Protein AF-A0A2H0W1I8-F1 (afdb_monomer_lite)

pLDDT: mean 77.47, std 11.65, range [38.38, 91.81]

Foldseek 3Di:
DVVVVVVVVVLVVLCVQLVVCVVVVPPVSNVSSCVPHPDDDPVLPVDDPLQNLVQKWKKKWFAFPVRDIDIGTDDPVLLVLQPDDPVVSVLLSVLVSVCVVPVPPPVSLVSPLCCCAVVVSVVVSGDPGDGTQKMKMWIAGNPPPDGDIDIHIHGNPDDPPD

Structure (mmCIF, N/CA/C/O backbone):
data_AF-A0A2H0W1I8-F1
#
_entry.id   AF-A0A2H0W1I8-F1
#
loop_
_atom_site.group_PDB
_atom_site.id
_atom_site.type_symbol
_atom_site.label_atom_id
_atom_site.label_alt_id
_atom_site.label_comp_id
_atom_site.label_asym_id
_atom_site.label_entity_id
_atom_site.label_seq_id
_atom_site.pdbx_PDB_ins_code
_atom_site.Cartn_x
_atom_site.Cartn_y
_atom_site.Cartn_z
_atom_site.occupancy
_atom_site.B_iso_or_equiv
_atom_site.auth_seq_id
_atom_site.auth_comp_id
_atom_site.auth_asym_id
_atom_site.auth_atom_id
_atom_site.pdbx_PDB_model_num
ATOM 1 N N . MET A 1 1 ? 7.894 -17.855 -46.352 1.00 59.09 1 MET A N 1
ATOM 2 C CA . MET A 1 1 ? 9.118 -17.682 -45.533 1.00 59.09 1 MET A CA 1
ATOM 3 C C . MET A 1 1 ? 9.355 -16.213 -45.170 1.00 59.09 1 MET A C 1
ATOM 5 O O . MET A 1 1 ? 9.393 -15.903 -43.991 1.00 59.09 1 MET A O 1
ATOM 9 N N . ILE A 1 2 ? 9.361 -15.303 -46.152 1.00 63.09 2 ILE A N 1
ATOM 10 C CA . ILE A 1 2 ? 9.550 -13.842 -45.999 1.00 63.09 2 ILE A CA 1
ATOM 11 C C . ILE A 1 2 ? 8.639 -13.180 -44.940 1.00 63.09 2 ILE A C 1
ATOM 13 O O . ILE A 1 2 ? 9.116 -12.445 -44.080 1.00 63.09 2 ILE A O 1
ATOM 17 N N . ARG A 1 3 ? 7.341 -13.513 -44.908 1.00 66.19 3 ARG A N 1
ATOM 18 C CA . ARG A 1 3 ? 6.374 -12.941 -43.946 1.00 66.19 3 ARG A CA 1
ATOM 19 C C . ARG A 1 3 ? 6.687 -13.258 -42.471 1.00 66.19 3 ARG A C 1
ATOM 21 O O . ARG A 1 3 ? 6.304 -12.489 -41.599 1.00 66.19 3 ARG A O 1
ATOM 28 N N . LYS A 1 4 ? 7.407 -14.354 -42.194 1.00 72.44 4 LYS A N 1
ATOM 29 C CA . LYS A 1 4 ? 7.810 -14.746 -40.829 1.00 72.44 4 LYS A CA 1
ATOM 30 C C . LYS A 1 4 ? 9.026 -13.964 -40.315 1.00 72.44 4 LYS A C 1
ATOM 32 O O . LYS A 1 4 ? 9.241 -13.951 -39.114 1.00 72.44 4 LYS A O 1
ATOM 37 N N . ILE A 1 5 ? 9.791 -13.323 -41.203 1.00 82.69 5 ILE A N 1
ATOM 38 C CA . ILE A 1 5 ? 11.002 -12.551 -40.867 1.00 82.69 5 ILE A CA 1
ATOM 39 C C . ILE A 1 5 ? 10.692 -11.051 -40.794 1.00 82.69 5 ILE A C 1
ATOM 41 O O . ILE A 1 5 ? 11.193 -10.357 -39.914 1.00 82.69 5 ILE A O 1
ATOM 45 N N . ILE A 1 6 ? 9.807 -10.561 -41.670 1.00 86.00 6 ILE A N 1
ATOM 46 C CA . ILE A 1 6 ? 9.416 -9.144 -41.709 1.00 86.00 6 ILE A CA 1
ATOM 47 C C . ILE A 1 6 ? 8.740 -8.709 -40.403 1.00 86.00 6 ILE A C 1
ATOM 49 O O . ILE A 1 6 ? 9.045 -7.646 -39.875 1.00 86.00 6 ILE A O 1
ATOM 53 N N . PHE A 1 7 ? 7.837 -9.530 -39.864 1.00 81.75 7 PHE A N 1
ATOM 54 C CA . PHE A 1 7 ? 7.074 -9.162 -38.672 1.00 81.75 7 PHE A CA 1
ATOM 55 C C . PHE A 1 7 ? 7.954 -8.992 -37.412 1.00 81.75 7 PHE A C 1
ATOM 57 O O . PHE A 1 7 ? 7.857 -7.945 -36.774 1.00 81.75 7 PHE A O 1
ATOM 64 N N . PRO A 1 8 ? 8.881 -9.919 -37.085 1.00 83.38 8 PRO A N 1
ATOM 65 C CA . PRO A 1 8 ? 9.862 -9.702 -36.019 1.00 83.38 8 PRO A CA 1
ATOM 66 C C . PRO A 1 8 ? 10.754 -8.476 -36.236 1.00 83.38 8 PRO A C 1
ATOM 68 O O . PRO A 1 8 ? 11.009 -7.743 -35.288 1.00 83.38 8 PRO A O 1
ATOM 71 N N . LEU A 1 9 ? 11.200 -8.216 -37.471 1.00 84.75 9 LEU A N 1
ATOM 72 C CA . LEU A 1 9 ? 12.026 -7.044 -37.793 1.00 84.75 9 LEU A CA 1
ATOM 73 C C . LEU A 1 9 ? 11.300 -5.725 -37.512 1.00 84.75 9 LEU A C 1
ATOM 75 O O . LEU A 1 9 ? 11.894 -4.810 -36.947 1.00 84.75 9 LEU A O 1
ATOM 79 N N . ILE A 1 10 ? 10.014 -5.641 -37.860 1.00 84.44 10 ILE A N 1
ATOM 80 C CA . ILE A 1 10 ? 9.180 -4.471 -37.561 1.00 84.44 10 ILE A CA 1
ATOM 81 C C . ILE A 1 10 ? 9.038 -4.289 -36.045 1.00 84.44 10 ILE A C 1
ATOM 83 O O . ILE A 1 10 ? 9.202 -3.176 -35.554 1.00 84.44 10 ILE A O 1
ATOM 87 N N . LEU A 1 11 ? 8.800 -5.365 -35.289 1.00 80.19 11 LEU A N 1
ATOM 88 C CA . LEU A 1 11 ? 8.711 -5.293 -33.826 1.00 80.19 11 LEU A CA 1
ATOM 89 C C . LEU A 1 11 ? 10.028 -4.845 -33.177 1.00 80.19 11 LEU A C 1
ATOM 91 O O . LEU A 1 11 ? 10.006 -4.031 -32.256 1.00 80.19 11 LEU A O 1
ATOM 95 N N . ILE A 1 12 ? 11.168 -5.328 -33.679 1.00 82.19 12 ILE A N 1
ATOM 96 C CA . ILE A 1 12 ? 12.497 -4.906 -33.214 1.00 82.19 12 ILE A CA 1
ATOM 97 C C . ILE A 1 12 ? 12.713 -3.417 -33.504 1.00 82.19 12 ILE A C 1
ATOM 99 O O . ILE A 1 12 ? 13.137 -2.682 -32.616 1.00 82.19 12 ILE A O 1
ATOM 103 N N . LEU A 1 13 ? 12.378 -2.952 -34.712 1.00 83.06 13 LEU A N 1
ATOM 104 C CA . LEU A 1 13 ? 12.481 -1.536 -35.074 1.00 83.06 13 LEU A CA 1
ATOM 105 C C . LEU A 1 13 ? 11.601 -0.653 -34.181 1.00 83.06 13 LEU A C 1
ATOM 107 O O . LEU A 1 13 ? 12.073 0.378 -33.707 1.00 83.06 13 LEU A O 1
ATOM 111 N N . ILE A 1 14 ? 10.368 -1.075 -33.888 1.00 80.88 14 ILE A N 1
ATOM 112 C CA . ILE A 1 14 ? 9.472 -0.366 -32.963 1.00 80.88 14 ILE A CA 1
ATOM 113 C C . ILE A 1 14 ? 10.081 -0.324 -31.552 1.00 80.88 14 ILE A C 1
ATOM 115 O O . ILE A 1 14 ? 10.128 0.746 -30.950 1.00 80.88 14 ILE A O 1
ATOM 119 N N . GLY A 1 15 ? 10.630 -1.432 -31.045 1.00 72.62 15 GLY A N 1
ATOM 120 C CA . GLY A 1 15 ? 11.317 -1.457 -29.746 1.00 72.62 15 GLY A CA 1
ATOM 121 C C . GLY A 1 15 ? 12.551 -0.545 -29.684 1.00 72.62 15 GLY A C 1
ATOM 122 O O . GLY A 1 15 ? 12.774 0.141 -28.687 1.00 72.62 15 GLY A O 1
ATOM 123 N N . LEU A 1 16 ? 13.326 -0.458 -30.771 1.00 81.31 16 LEU A N 1
ATOM 124 C CA . LEU A 1 16 ? 14.503 0.415 -30.858 1.00 81.31 16 LEU A CA 1
ATOM 125 C C . LEU A 1 16 ? 14.147 1.910 -30.816 1.00 81.31 16 LEU A C 1
ATOM 127 O O . LEU A 1 16 ? 14.946 2.700 -30.308 1.00 81.31 16 LEU A O 1
ATOM 131 N N . THR A 1 17 ? 12.950 2.313 -31.269 1.00 79.94 17 THR A N 1
ATOM 132 C CA . THR A 1 17 ? 12.504 3.718 -31.152 1.00 79.94 17 THR A CA 1
ATOM 133 C C . THR A 1 17 ? 12.409 4.186 -29.700 1.00 79.94 17 THR A C 1
ATOM 135 O O . THR A 1 17 ? 12.687 5.350 -29.416 1.00 79.94 17 THR A O 1
ATOM 138 N N . GLN A 1 18 ? 12.105 3.280 -28.763 1.00 73.50 18 GLN A N 1
ATOM 139 C CA . GLN A 1 18 ? 12.064 3.592 -27.334 1.00 73.50 18 GLN A CA 1
ATOM 140 C C . GLN A 1 18 ? 13.460 3.928 -26.792 1.00 73.50 18 GLN A C 1
ATOM 142 O O . GLN A 1 18 ? 13.618 4.920 -26.080 1.00 73.50 18 GLN A O 1
ATOM 147 N N . ILE A 1 19 ? 14.479 3.143 -27.165 1.00 76.25 19 ILE A N 1
ATOM 148 C CA . ILE A 1 19 ? 15.878 3.384 -26.773 1.00 76.25 19 ILE A CA 1
ATOM 149 C C . ILE A 1 19 ? 16.380 4.688 -27.400 1.00 76.25 19 ILE A C 1
ATOM 151 O O . ILE A 1 19 ? 17.000 5.507 -26.724 1.00 76.25 19 ILE A O 1
ATOM 155 N N . PHE A 1 20 ? 16.064 4.918 -28.675 1.00 81.56 20 PHE A N 1
ATOM 156 C CA . PHE A 1 20 ? 16.460 6.133 -29.384 1.00 81.56 20 PHE A CA 1
ATOM 157 C C . PHE A 1 20 ? 15.828 7.397 -28.775 1.00 81.56 20 PHE A C 1
ATOM 159 O O . PHE A 1 20 ? 16.531 8.373 -28.510 1.00 81.56 20 PHE A O 1
ATOM 166 N N . GLY A 1 21 ? 14.527 7.360 -28.462 1.00 77.12 21 GLY A N 1
ATOM 167 C CA . GLY A 1 21 ? 13.832 8.447 -27.767 1.00 77.12 21 GLY A CA 1
ATOM 168 C C . GLY A 1 21 ? 14.390 8.713 -26.365 1.00 77.12 21 GLY A C 1
ATOM 169 O O . GLY A 1 21 ? 14.523 9.870 -25.969 1.00 77.12 21 GLY A O 1
ATOM 170 N N . PHE A 1 22 ? 14.792 7.660 -25.642 1.00 76.88 22 PHE A N 1
ATOM 171 C CA . PHE A 1 22 ? 15.448 7.785 -24.338 1.00 76.88 22 PHE A CA 1
ATOM 172 C C . PHE A 1 22 ? 16.811 8.490 -24.432 1.00 76.88 22 PHE A C 1
ATOM 174 O O . PHE A 1 22 ? 17.078 9.404 -23.653 1.00 76.88 22 PHE A O 1
ATOM 181 N N . VAL A 1 23 ? 17.652 8.124 -25.408 1.00 85.50 23 VAL A N 1
ATOM 182 C CA . VAL A 1 23 ? 18.982 8.736 -25.608 1.00 85.50 23 VAL A CA 1
ATOM 183 C C . VAL A 1 23 ? 18.875 10.222 -25.966 1.00 85.50 23 VAL A C 1
ATOM 185 O O . VAL A 1 23 ? 19.639 11.036 -25.450 1.00 85.50 23 VAL A O 1
ATOM 188 N N . ILE A 1 24 ? 17.906 10.590 -26.807 1.00 87.19 24 ILE A N 1
ATOM 189 C CA . ILE A 1 24 ? 17.712 11.975 -27.277 1.00 87.19 24 ILE A CA 1
ATOM 190 C C . ILE A 1 24 ? 16.894 12.813 -26.278 1.00 87.19 24 ILE A C 1
ATOM 192 O O . ILE A 1 24 ? 16.802 14.031 -26.412 1.00 87.19 24 ILE A O 1
ATOM 196 N N . LYS A 1 25 ? 16.346 12.181 -25.229 1.00 78.56 25 LYS A N 1
ATOM 197 C CA . LYS A 1 25 ? 15.436 12.797 -24.248 1.00 78.56 25 LYS A CA 1
ATOM 198 C C . LYS A 1 25 ? 14.182 13.410 -24.894 1.00 78.56 25 LYS A C 1
ATOM 200 O O . LYS A 1 25 ? 13.630 14.383 -24.380 1.00 78.56 25 LYS A O 1
ATOM 205 N N . ASP A 1 26 ? 13.709 12.828 -25.996 1.00 80.62 26 ASP A N 1
ATOM 206 C CA . ASP A 1 26 ? 12.479 13.245 -26.676 1.00 80.62 26 ASP A CA 1
ATOM 207 C C . ASP A 1 26 ? 11.290 12.391 -26.209 1.00 80.62 26 ASP A C 1
ATOM 209 O O . ASP A 1 26 ? 11.153 11.206 -26.538 1.00 80.62 26 ASP A O 1
ATOM 213 N N . ASN A 1 27 ? 10.398 13.021 -25.441 1.00 76.50 27 ASN A N 1
ATOM 214 C CA . ASN A 1 27 ? 9.212 12.377 -24.878 1.00 76.50 27 ASN A CA 1
ATOM 215 C C . ASN A 1 27 ? 8.214 11.892 -25.938 1.00 76.50 27 ASN A C 1
ATOM 217 O O . ASN A 1 27 ? 7.448 10.967 -25.667 1.00 76.50 27 ASN A O 1
ATOM 221 N N . THR A 1 28 ? 8.192 12.495 -27.125 1.00 80.50 28 THR A N 1
ATOM 222 C CA . THR A 1 28 ? 7.253 12.143 -28.196 1.00 80.50 28 THR A CA 1
ATOM 223 C C . THR A 1 28 ? 7.656 10.816 -28.821 1.00 80.50 28 THR A C 1
ATOM 225 O O . THR A 1 28 ? 6.848 9.889 -28.880 1.00 80.50 28 THR A O 1
ATOM 228 N N . ILE A 1 29 ? 8.931 10.687 -29.197 1.00 75.38 29 ILE A N 1
ATOM 229 C CA . ILE A 1 29 ? 9.489 9.459 -29.783 1.00 75.38 29 ILE A CA 1
ATOM 230 C C . ILE A 1 29 ? 9.428 8.313 -28.767 1.00 75.38 29 ILE A C 1
ATOM 232 O O . ILE A 1 29 ? 9.016 7.199 -29.098 1.00 75.38 29 ILE A O 1
ATOM 236 N N . MET A 1 30 ? 9.736 8.605 -27.499 1.00 69.75 30 MET A N 1
ATOM 237 C CA . MET A 1 30 ? 9.628 7.631 -26.415 1.00 69.75 30 MET A CA 1
ATOM 238 C C . MET A 1 30 ? 8.183 7.122 -26.243 1.00 69.75 30 MET A C 1
ATOM 240 O O . MET A 1 30 ? 7.972 5.919 -26.088 1.00 69.75 30 MET A O 1
ATOM 244 N N . ARG A 1 31 ? 7.172 8.002 -26.324 1.00 72.50 31 ARG A N 1
ATOM 245 C CA . ARG A 1 31 ? 5.745 7.631 -26.227 1.00 72.50 31 ARG A CA 1
ATOM 246 C C . ARG A 1 31 ? 5.260 6.771 -27.395 1.00 72.50 31 ARG A C 1
ATOM 248 O O . ARG A 1 31 ? 4.449 5.870 -27.168 1.00 72.50 31 ARG A O 1
ATOM 255 N N . PHE A 1 32 ? 5.762 7.006 -28.609 1.00 74.88 32 PHE A N 1
ATOM 256 C CA . PHE A 1 32 ? 5.492 6.130 -29.754 1.00 74.88 32 PHE A CA 1
ATOM 257 C C . PHE A 1 32 ? 6.021 4.716 -29.488 1.00 74.88 32 PHE A C 1
ATOM 259 O O . PHE A 1 32 ? 5.266 3.753 -29.602 1.00 74.88 32 PHE A O 1
ATOM 266 N N . GLY A 1 33 ? 7.263 4.591 -29.015 1.00 67.88 33 GLY A N 1
ATOM 267 C CA . GLY A 1 33 ? 7.820 3.302 -28.597 1.00 67.88 33 GLY A CA 1
ATOM 268 C C . GLY A 1 33 ? 6.966 2.609 -27.528 1.00 67.88 33 GLY A C 1
ATOM 269 O O . GLY A 1 33 ? 6.589 1.457 -27.699 1.00 67.88 33 GLY A O 1
ATOM 270 N N . TYR A 1 34 ? 6.560 3.331 -26.478 1.00 68.00 34 TYR A N 1
ATOM 271 C CA . TYR A 1 34 ? 5.728 2.788 -25.390 1.00 68.00 34 TYR A CA 1
ATOM 272 C C . TYR A 1 34 ? 4.335 2.310 -25.818 1.00 68.00 34 TYR A C 1
ATOM 274 O O . TYR A 1 34 ? 3.795 1.392 -25.208 1.00 68.00 34 TYR A O 1
ATOM 282 N N . THR A 1 35 ? 3.728 2.957 -26.813 1.00 70.81 35 THR A N 1
ATOM 283 C CA . THR A 1 35 ? 2.351 2.646 -27.235 1.00 70.81 35 THR A CA 1
ATOM 284 C C . THR A 1 35 ? 2.307 1.446 -28.180 1.00 70.81 35 THR A C 1
ATOM 286 O O . THR A 1 35 ? 1.340 0.689 -28.167 1.00 70.81 35 THR A O 1
ATOM 289 N N . TYR A 1 36 ? 3.350 1.273 -28.998 1.00 69.75 36 TYR A N 1
ATOM 290 C CA . TYR A 1 36 ? 3.373 0.282 -30.074 1.00 69.75 36 TYR A CA 1
ATOM 291 C C . TYR A 1 36 ? 4.301 -0.915 -29.807 1.00 69.75 36 TYR A C 1
ATOM 293 O O . TYR A 1 36 ? 4.096 -1.972 -30.407 1.00 69.75 36 TYR A O 1
ATOM 301 N N . ALA A 1 37 ? 5.307 -0.793 -28.932 1.00 64.25 37 ALA A N 1
ATOM 302 C CA . ALA A 1 37 ? 6.150 -1.921 -28.539 1.00 64.25 37 ALA A CA 1
ATOM 303 C C . ALA A 1 37 ? 5.419 -2.811 -27.521 1.00 64.25 37 ALA A C 1
ATOM 305 O O . ALA A 1 37 ? 4.716 -2.331 -26.633 1.00 64.25 37 ALA A O 1
ATOM 306 N N . ALA A 1 38 ? 5.573 -4.127 -27.673 1.00 57.00 38 ALA A N 1
ATOM 307 C CA . ALA A 1 38 ? 4.873 -5.129 -26.881 1.00 57.00 38 ALA A CA 1
ATOM 308 C C . ALA A 1 38 ? 5.095 -4.931 -25.372 1.00 57.00 38 ALA A C 1
ATOM 310 O O . ALA A 1 38 ? 6.223 -5.016 -24.902 1.00 57.00 38 ALA A O 1
ATOM 311 N N . SER A 1 39 ? 3.980 -4.723 -24.660 1.00 51.38 39 SER A N 1
ATOM 312 C CA . SER A 1 39 ? 3.822 -4.555 -23.212 1.00 51.38 39 SER A CA 1
ATOM 313 C C . SER A 1 39 ? 4.790 -3.549 -22.573 1.00 51.38 39 SER A C 1
ATOM 315 O O . SER A 1 39 ? 5.958 -3.887 -22.377 1.00 51.38 39 SER A O 1
ATOM 317 N N . PRO A 1 40 ? 4.325 -2.364 -22.121 1.00 55.22 40 PRO A N 1
ATOM 318 C CA . PRO A 1 40 ? 5.147 -1.536 -21.249 1.00 55.22 40 PRO A CA 1
ATOM 319 C C . PRO A 1 40 ? 5.631 -2.409 -20.090 1.00 55.22 40 PRO A C 1
ATOM 321 O O . PRO A 1 40 ? 4.827 -3.080 -19.434 1.00 55.22 40 PRO A O 1
ATOM 324 N N . LEU A 1 41 ? 6.950 -2.461 -19.888 1.00 53.72 41 LEU A N 1
ATOM 325 C CA . LEU A 1 41 ? 7.516 -3.130 -18.727 1.00 53.72 41 LEU A CA 1
ATOM 326 C C . LEU A 1 41 ? 6.779 -2.569 -17.496 1.00 53.72 41 LEU A C 1
ATOM 328 O O . LEU A 1 41 ? 6.602 -1.342 -17.432 1.00 53.72 41 LEU A O 1
ATOM 332 N N . PRO A 1 42 ? 6.315 -3.409 -16.553 1.00 54.19 42 PRO A N 1
ATOM 333 C CA . PRO A 1 42 ? 5.544 -2.921 -15.421 1.00 54.19 42 PRO A CA 1
ATOM 334 C C . PRO A 1 42 ? 6.290 -1.762 -14.760 1.00 54.19 42 PRO A C 1
ATOM 336 O O . PRO A 1 42 ? 7.480 -1.880 -14.478 1.00 54.19 42 PRO A O 1
ATOM 339 N N . VAL A 1 43 ? 5.612 -0.629 -14.553 1.00 55.50 43 VAL A N 1
ATOM 340 C CA . VAL A 1 43 ? 6.242 0.627 -14.091 1.00 55.50 43 VAL A CA 1
ATOM 341 C C . VAL A 1 43 ? 7.024 0.435 -12.785 1.00 55.5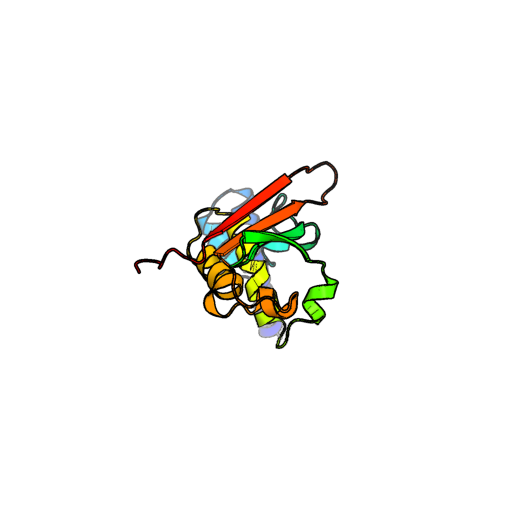0 43 VAL A C 1
ATOM 343 O O . VAL A 1 43 ? 8.025 1.107 -12.545 1.00 55.50 43 VAL A O 1
ATOM 346 N N . VAL A 1 44 ? 6.604 -0.548 -11.986 1.00 49.28 44 VAL A N 1
ATOM 347 C CA . VAL A 1 44 ? 7.274 -1.012 -10.765 1.00 49.28 44 VAL A CA 1
ATOM 348 C C . VAL A 1 44 ? 8.718 -1.490 -10.981 1.00 49.28 44 VAL A C 1
ATOM 350 O O . VAL A 1 44 ? 9.495 -1.452 -10.039 1.00 49.28 44 VAL A O 1
ATOM 353 N N . PHE A 1 45 ? 9.097 -1.891 -12.198 1.00 50.88 45 PHE A N 1
ATOM 354 C CA . PHE A 1 45 ? 10.448 -2.344 -12.553 1.00 50.88 45 PHE A CA 1
ATOM 355 C C . PHE A 1 45 ? 11.244 -1.327 -13.388 1.00 50.88 45 PHE A C 1
ATOM 357 O O . PHE A 1 45 ? 12.409 -1.574 -13.685 1.00 50.88 45 PHE A O 1
ATOM 364 N N . THR A 1 46 ? 10.646 -0.203 -13.807 1.00 52.28 46 THR A N 1
ATOM 365 C CA . THR A 1 46 ? 11.303 0.757 -14.723 1.00 52.28 46 THR A CA 1
ATOM 366 C C . THR A 1 46 ? 11.694 2.080 -14.087 1.00 52.28 46 THR A C 1
ATOM 368 O O . THR A 1 46 ? 12.551 2.778 -14.629 1.00 52.28 46 THR A O 1
ATOM 371 N N . LYS A 1 47 ? 11.119 2.445 -12.938 1.00 54.88 47 LYS A N 1
ATOM 372 C CA . LYS A 1 47 ? 11.527 3.647 -12.203 1.00 54.88 47 LYS A CA 1
ATOM 373 C C . LYS A 1 47 ? 12.579 3.308 -11.145 1.00 54.88 47 LYS A C 1
ATOM 375 O O . LYS A 1 47 ? 12.244 2.846 -10.061 1.00 54.88 47 LYS A O 1
ATOM 380 N N . ILE A 1 48 ? 13.845 3.610 -11.439 1.00 42.69 48 ILE A N 1
ATOM 381 C CA . ILE A 1 48 ? 14.922 3.649 -10.437 1.00 42.69 48 ILE A CA 1
ATOM 382 C C . ILE A 1 48 ? 14.550 4.723 -9.399 1.00 42.69 48 ILE A C 1
ATOM 384 O O . ILE A 1 48 ? 14.388 5.889 -9.758 1.00 42.69 48 ILE A O 1
ATOM 388 N N . GLY A 1 49 ? 14.351 4.328 -8.138 1.00 51.66 49 GLY A N 1
ATOM 389 C CA . GLY A 1 49 ? 13.889 5.216 -7.061 1.00 51.66 49 GLY A CA 1
ATOM 390 C C . GLY A 1 49 ? 12.367 5.300 -6.886 1.00 51.66 49 GLY A C 1
ATOM 391 O O . GLY A 1 49 ? 11.901 6.029 -6.010 1.00 51.66 49 GLY A O 1
ATOM 392 N N . ALA A 1 50 ? 11.574 4.551 -7.664 1.00 53.25 50 ALA A N 1
ATOM 393 C CA . ALA A 1 50 ? 10.227 4.226 -7.207 1.00 53.25 50 ALA A CA 1
ATOM 394 C C . ALA A 1 50 ? 10.372 3.323 -5.985 1.00 53.25 50 ALA A C 1
ATOM 396 O O . ALA A 1 50 ? 11.079 2.320 -6.038 1.00 53.25 50 ALA A O 1
ATOM 397 N N . ILE A 1 51 ? 9.742 3.715 -4.882 1.00 56.66 51 ILE A N 1
ATOM 398 C CA . ILE A 1 51 ? 9.729 2.920 -3.660 1.00 56.66 51 ILE A CA 1
ATOM 399 C C . ILE A 1 51 ? 9.204 1.545 -4.034 1.00 56.66 51 ILE A C 1
ATOM 401 O O . ILE A 1 51 ? 8.097 1.412 -4.560 1.00 56.66 51 ILE A O 1
ATOM 405 N N . GLU A 1 52 ? 10.059 0.555 -3.832 1.00 64.75 52 GLU A N 1
ATOM 406 C CA . GLU A 1 52 ? 9.802 -0.818 -4.198 1.00 64.75 52 GLU A CA 1
ATOM 407 C C . GLU A 1 52 ? 8.577 -1.289 -3.417 1.00 64.75 52 GLU A C 1
ATOM 409 O O . GLU A 1 52 ? 8.620 -1.346 -2.189 1.00 64.75 52 GLU A O 1
ATOM 414 N N . PRO A 1 53 ? 7.459 -1.626 -4.085 1.00 64.50 53 PRO A N 1
ATOM 415 C CA . PRO A 1 53 ? 6.241 -2.007 -3.381 1.00 64.50 53 PRO A CA 1
ATOM 416 C C . PRO A 1 53 ? 6.431 -3.177 -2.415 1.00 64.50 53 PRO A C 1
ATOM 418 O O . PRO A 1 53 ? 5.689 -3.318 -1.450 1.00 64.50 53 PRO A O 1
ATOM 421 N N . PHE A 1 54 ? 7.451 -3.994 -2.674 1.00 68.62 54 PHE A N 1
ATOM 422 C CA . PHE A 1 54 ? 7.845 -5.137 -1.866 1.00 68.62 54 PHE A CA 1
ATOM 423 C C . PHE A 1 54 ? 8.655 -4.782 -0.613 1.00 68.62 54 PHE A C 1
ATOM 425 O O . PHE A 1 54 ? 8.757 -5.617 0.281 1.00 68.62 54 PHE A O 1
ATOM 432 N N . SER A 1 55 ? 9.242 -3.584 -0.532 1.00 76.19 55 SER A N 1
ATOM 433 C CA . SER A 1 55 ? 10.001 -3.139 0.640 1.00 76.19 55 SER A CA 1
ATOM 434 C C . SER A 1 55 ? 9.168 -2.278 1.588 1.00 76.19 55 SER A C 1
ATOM 436 O O . SER A 1 55 ? 9.697 -1.800 2.588 1.00 76.19 55 SER A O 1
ATOM 438 N N . ILE A 1 56 ? 7.873 -2.076 1.319 1.00 80.56 56 ILE A N 1
ATOM 439 C CA . ILE A 1 56 ? 6.989 -1.319 2.206 1.00 80.56 56 ILE A CA 1
ATOM 440 C C . ILE A 1 56 ? 6.313 -2.249 3.211 1.00 80.56 56 ILE A C 1
ATOM 442 O O . ILE A 1 56 ? 5.637 -3.203 2.832 1.00 80.56 56 ILE A O 1
ATOM 446 N N . VAL A 1 57 ? 6.424 -1.904 4.493 1.00 85.56 57 VAL A N 1
ATOM 447 C CA . VAL A 1 57 ? 5.570 -2.450 5.555 1.00 85.56 57 VAL A CA 1
ATOM 448 C C . VAL A 1 57 ? 4.445 -1.470 5.827 1.00 85.56 57 VAL A C 1
ATOM 450 O O . VAL A 1 57 ? 4.673 -0.259 5.919 1.00 85.56 57 VAL A O 1
ATOM 453 N N . LEU A 1 58 ? 3.236 -2.004 5.948 1.00 87.06 58 LEU A N 1
ATOM 454 C CA . LEU A 1 58 ? 2.041 -1.237 6.246 1.00 87.06 58 LEU A CA 1
ATOM 455 C C . LEU A 1 58 ? 1.613 -1.499 7.687 1.00 87.06 58 LEU A C 1
ATOM 457 O O . LEU A 1 58 ? 1.663 -2.626 8.169 1.00 87.06 58 LEU A O 1
ATOM 461 N N . SER A 1 59 ? 1.155 -0.459 8.361 1.00 89.38 59 SER A N 1
ATOM 462 C CA . SER A 1 59 ? 0.411 -0.579 9.607 1.00 89.38 59 SER A CA 1
ATOM 463 C C . SER A 1 59 ? -0.704 0.455 9.645 1.00 89.38 59 SER A C 1
ATOM 465 O O . SER A 1 59 ? -0.724 1.400 8.853 1.00 89.38 59 SER A O 1
ATOM 467 N N . ALA A 1 60 ? -1.680 0.250 10.519 1.00 89.31 60 ALA A N 1
ATOM 468 C CA . ALA A 1 60 ? -2.820 1.133 10.669 1.00 89.31 60 ALA A CA 1
ATOM 469 C C . ALA A 1 60 ? -3.070 1.431 12.146 1.00 89.31 60 ALA A C 1
ATOM 471 O O . ALA A 1 60 ? -3.188 0.519 12.965 1.00 89.31 60 ALA A O 1
ATOM 472 N N . ASN A 1 61 ? -3.200 2.714 12.472 1.00 91.56 61 ASN A N 1
ATOM 473 C CA . ASN A 1 61 ? -3.811 3.159 13.718 1.00 91.56 61 ASN A CA 1
ATOM 474 C C . ASN A 1 61 ? -5.268 3.501 13.434 1.00 91.56 61 ASN A C 1
ATOM 476 O O . ASN A 1 61 ? -5.549 4.161 12.441 1.00 91.56 61 ASN A O 1
ATOM 480 N N . TYR A 1 62 ? -6.199 3.104 14.289 1.00 90.62 62 TYR A N 1
ATOM 481 C CA . TYR A 1 62 ? -7.594 3.514 14.142 1.00 90.62 62 TYR A CA 1
ATOM 482 C C . TYR A 1 62 ? -8.233 3.796 15.489 1.00 90.62 62 TYR A C 1
ATOM 484 O O . TYR A 1 62 ? -7.858 3.222 16.514 1.00 90.62 62 TYR A O 1
ATOM 492 N N . ILE A 1 63 ? -9.203 4.702 15.468 1.00 90.06 63 ILE A N 1
ATOM 493 C CA . ILE A 1 63 ? -9.963 5.115 16.641 1.00 90.06 63 ILE A CA 1
ATOM 494 C C . ILE A 1 63 ? -11.362 4.528 16.516 1.00 90.06 63 ILE A C 1
ATOM 496 O O . ILE A 1 63 ? -12.108 4.825 15.582 1.00 90.06 63 ILE A O 1
ATOM 500 N N . THR A 1 64 ? -11.715 3.664 17.461 1.00 87.00 64 THR A N 1
ATOM 501 C CA . THR A 1 64 ? -13.065 3.092 17.559 1.00 87.00 64 THR A CA 1
ATOM 502 C C . THR A 1 64 ? -14.077 4.141 18.022 1.00 87.00 64 THR A C 1
ATOM 504 O O . THR A 1 64 ? -13.712 5.163 18.603 1.00 87.00 64 THR A O 1
ATOM 507 N N . SER A 1 65 ? -15.373 3.873 17.852 1.00 82.50 65 SER A N 1
ATOM 508 C CA . SER A 1 65 ? -16.452 4.740 18.362 1.00 82.50 65 SER A CA 1
ATOM 509 C C . SER A 1 65 ? -16.364 5.044 19.862 1.00 82.50 65 SER A C 1
ATOM 511 O O . SER A 1 65 ? -16.875 6.065 20.310 1.00 82.50 65 SER A O 1
ATOM 513 N N . ASN A 1 66 ? -15.704 4.175 20.630 1.00 84.06 66 ASN A N 1
ATOM 514 C CA . ASN A 1 66 ? -15.533 4.314 22.075 1.00 84.06 66 ASN A CA 1
ATOM 515 C C . ASN A 1 66 ? -14.290 5.144 22.447 1.00 84.06 66 ASN A C 1
ATOM 517 O O . ASN A 1 66 ? -13.899 5.171 23.611 1.00 84.06 66 ASN A O 1
ATOM 521 N N . GLY A 1 67 ? -13.629 5.764 21.464 1.00 84.44 67 GLY A N 1
ATOM 522 C CA . GLY A 1 67 ? -12.417 6.558 21.658 1.00 84.44 67 GLY A CA 1
ATOM 523 C C . GLY A 1 67 ? -11.158 5.729 21.922 1.00 84.44 67 GLY A C 1
ATOM 524 O O . GLY A 1 67 ? -10.115 6.296 22.235 1.00 84.44 67 GLY A O 1
ATOM 525 N N . GLN A 1 68 ? -11.222 4.396 21.807 1.00 87.69 68 GLN A N 1
ATOM 526 C CA . GLN A 1 68 ? -10.034 3.556 21.956 1.00 87.69 68 GLN A CA 1
ATOM 527 C C . GLN A 1 68 ? -9.213 3.578 20.672 1.00 87.69 68 GLN A C 1
ATOM 529 O O . GLN A 1 68 ? -9.731 3.223 19.607 1.00 87.69 68 GLN A O 1
ATOM 534 N N . THR A 1 69 ? -7.937 3.933 20.803 1.00 90.00 69 THR A N 1
ATOM 535 C CA . THR A 1 69 ? -6.937 3.809 19.743 1.00 90.00 69 THR A CA 1
ATOM 536 C C . THR A 1 69 ? -6.407 2.385 19.702 1.00 90.00 69 THR A C 1
ATOM 538 O O . THR A 1 69 ? -5.950 1.852 20.715 1.00 90.00 69 THR A O 1
ATOM 541 N N . LYS A 1 70 ? -6.443 1.777 18.522 1.00 90.38 70 LYS A N 1
ATOM 542 C CA . LYS A 1 70 ? -5.914 0.441 18.260 1.00 90.38 70 LYS A CA 1
ATOM 543 C C . LYS A 1 70 ? -4.882 0.497 17.140 1.00 90.38 70 LYS A C 1
ATOM 545 O O . LYS A 1 70 ? -4.926 1.386 16.291 1.00 90.38 70 LYS A O 1
ATOM 550 N N . HIS A 1 71 ? -3.965 -0.462 17.163 1.00 90.12 71 HIS A N 1
ATOM 551 C CA . HIS A 1 71 ? -2.898 -0.615 16.184 1.00 90.12 71 HIS A CA 1
ATOM 552 C C . HIS A 1 71 ? -2.987 -1.992 15.532 1.00 90.12 71 HIS A C 1
ATOM 554 O O . HIS A 1 71 ? -3.211 -2.983 16.230 1.00 90.12 71 HIS A O 1
ATOM 560 N N . ILE A 1 72 ? -2.815 -2.047 14.214 1.00 87.81 72 ILE A N 1
ATOM 561 C CA . ILE A 1 72 ? -2.710 -3.286 13.443 1.00 87.81 72 ILE A CA 1
ATOM 562 C C . ILE A 1 72 ? -1.484 -3.181 12.544 1.00 87.81 72 ILE A C 1
ATOM 564 O O . ILE A 1 72 ? -1.372 -2.246 11.750 1.00 87.81 72 ILE A O 1
ATOM 568 N N . ASP A 1 73 ? -0.602 -4.169 12.633 1.00 85.50 73 ASP A N 1
ATOM 569 C CA . ASP A 1 73 ? 0.437 -4.393 11.637 1.00 85.50 73 ASP A CA 1
ATOM 570 C C . ASP A 1 73 ? -0.145 -5.199 10.473 1.00 85.50 73 ASP A C 1
ATOM 572 O O . ASP A 1 73 ? -0.846 -6.187 10.684 1.00 85.50 73 ASP A O 1
ATOM 576 N N . ILE A 1 74 ? 0.126 -4.763 9.243 1.00 81.19 74 ILE A N 1
ATOM 577 C CA . ILE A 1 74 ? -0.324 -5.431 8.021 1.00 81.19 74 ILE A CA 1
ATOM 578 C C . ILE A 1 74 ? 0.902 -6.075 7.377 1.00 81.19 74 ILE A C 1
ATOM 580 O O . ILE A 1 74 ? 1.712 -5.417 6.713 1.00 81.19 74 ILE A O 1
ATOM 584 N N . SER A 1 75 ? 1.043 -7.379 7.582 1.00 74.44 75 SER A N 1
ATOM 585 C CA . SER A 1 75 ? 2.096 -8.180 6.975 1.00 74.44 75 SER A CA 1
ATOM 586 C C . SER A 1 75 ? 1.665 -8.724 5.604 1.00 74.44 75 SER A C 1
ATOM 588 O O . SER A 1 75 ? 0.471 -8.857 5.323 1.00 74.44 75 SER A O 1
ATOM 590 N N . PRO A 1 76 ? 2.620 -9.103 4.733 1.00 68.25 76 PRO A N 1
ATOM 591 C CA . PRO A 1 76 ? 2.309 -9.776 3.474 1.00 68.25 76 PRO A CA 1
ATOM 592 C C . PRO A 1 76 ? 1.427 -11.027 3.637 1.00 68.25 76 PRO A C 1
ATOM 594 O O . PRO A 1 76 ? 0.580 -11.281 2.786 1.00 68.25 76 PRO A O 1
ATOM 597 N N . GLY A 1 77 ? 1.601 -11.783 4.730 1.00 69.25 77 GLY A N 1
ATOM 598 C CA . GLY A 1 77 ? 0.830 -13.001 5.007 1.00 69.25 77 GLY A CA 1
ATOM 599 C C . GLY A 1 77 ? -0.635 -12.731 5.350 1.00 69.25 77 GLY A C 1
ATOM 600 O O . GLY A 1 77 ? -1.497 -13.565 5.085 1.00 69.25 77 GLY A O 1
ATOM 601 N N . ASP A 1 78 ? -0.954 -11.538 5.847 1.00 74.44 78 ASP A N 1
ATOM 602 C CA . ASP A 1 78 ? -2.335 -11.206 6.193 1.00 74.44 78 ASP A CA 1
ATOM 603 C C . ASP A 1 78 ? -3.202 -10.940 4.953 1.00 74.44 78 ASP A C 1
ATOM 605 O O . ASP A 1 78 ? -4.431 -11.034 5.002 1.00 74.44 78 ASP A O 1
ATOM 609 N N . PHE A 1 79 ? -2.581 -10.684 3.795 1.00 69.50 79 PHE A N 1
ATOM 610 C CA . PHE A 1 79 ? -3.311 -10.575 2.531 1.00 69.50 79 PHE A CA 1
ATOM 611 C C . PHE A 1 79 ? -3.914 -11.903 2.072 1.00 69.50 79 PHE A C 1
ATOM 613 O O . PHE A 1 79 ? -4.854 -11.888 1.272 1.00 69.50 79 PHE A O 1
ATOM 620 N N . ASP A 1 80 ? -3.446 -13.042 2.586 1.00 73.00 80 ASP A N 1
ATOM 621 C CA . ASP A 1 80 ? -4.052 -14.338 2.279 1.00 73.00 80 ASP A CA 1
ATOM 622 C C . ASP A 1 80 ? -5.414 -14.527 2.946 1.00 73.00 80 ASP A C 1
ATOM 624 O O . ASP A 1 80 ? -6.273 -15.220 2.391 1.00 73.00 80 ASP A O 1
ATOM 628 N N . VAL A 1 81 ? -5.645 -13.830 4.061 1.00 77.25 81 VAL A N 1
ATOM 629 C CA . VAL A 1 81 ? -6.912 -13.837 4.803 1.00 77.25 81 VAL A CA 1
ATOM 630 C C . VAL A 1 81 ? -7.993 -13.029 4.072 1.00 77.25 81 VAL A C 1
ATOM 632 O O . VAL A 1 81 ? -9.184 -13.263 4.276 1.00 77.25 81 VAL A O 1
ATOM 635 N N . PHE A 1 82 ? -7.616 -12.125 3.155 1.00 73.00 82 PHE A N 1
ATOM 636 C CA . PHE A 1 82 ? -8.599 -11.337 2.411 1.00 73.00 82 PHE A CA 1
ATOM 637 C C . PHE A 1 82 ? -9.460 -12.207 1.487 1.00 73.00 82 PHE A C 1
ATOM 639 O O . PHE A 1 82 ? -8.937 -12.853 0.563 1.00 73.00 82 PHE A O 1
ATOM 646 N N . PRO A 1 83 ? -10.795 -12.156 1.646 1.00 71.44 83 PRO A N 1
ATOM 647 C CA . PRO A 1 83 ? -11.697 -12.934 0.819 1.00 71.44 83 PRO A CA 1
ATOM 648 C C . PRO A 1 83 ? -11.771 -12.368 -0.603 1.00 71.44 83 PRO A C 1
ATOM 650 O O . PRO A 1 83 ? -12.039 -11.181 -0.820 1.00 71.44 83 PRO A O 1
ATOM 653 N N . GLY A 1 84 ? -11.625 -13.246 -1.594 1.00 78.75 84 GLY A N 1
ATOM 654 C CA . GLY A 1 84 ? -11.818 -12.932 -3.009 1.00 78.75 84 GLY A CA 1
ATOM 655 C C . GLY A 1 84 ? -10.537 -12.970 -3.852 1.00 78.75 84 GLY A C 1
ATOM 656 O O . GLY A 1 84 ? -9.471 -13.344 -3.364 1.00 78.75 84 GLY A O 1
ATOM 657 N N . PRO A 1 85 ? -10.644 -12.617 -5.145 1.00 79.69 85 PRO A N 1
ATOM 658 C CA . PRO A 1 85 ? -9.546 -12.734 -6.098 1.00 79.69 85 PRO A CA 1
ATOM 659 C C . PRO A 1 85 ? -8.421 -11.733 -5.807 1.00 79.69 85 PRO A C 1
ATOM 661 O O . PRO A 1 85 ? -8.658 -10.658 -5.254 1.00 79.69 85 PRO A O 1
ATOM 664 N N . PHE A 1 86 ? -7.207 -12.049 -6.270 1.00 74.44 86 PHE A N 1
ATOM 665 C CA . PHE A 1 86 ? -6.004 -11.218 -6.109 1.00 74.44 86 PHE A CA 1
ATOM 666 C C . PHE A 1 86 ? -6.237 -9.735 -6.434 1.00 74.44 86 PHE A C 1
ATOM 668 O O . PHE A 1 86 ? -5.801 -8.862 -5.690 1.00 74.44 86 PHE A O 1
ATOM 675 N N . PHE A 1 87 ? -6.995 -9.444 -7.496 1.00 75.06 87 PHE A N 1
ATOM 676 C CA . PHE A 1 87 ? -7.297 -8.071 -7.900 1.00 75.06 87 PHE A CA 1
ATOM 677 C C . PHE A 1 87 ? -7.976 -7.268 -6.779 1.00 75.06 87 PHE A C 1
ATOM 679 O O . PHE A 1 87 ? -7.600 -6.125 -6.515 1.00 75.06 87 PHE A O 1
ATOM 686 N N . ARG A 1 88 ? -8.908 -7.891 -6.045 1.00 75.25 88 ARG A N 1
ATOM 687 C CA . ARG A 1 88 ? -9.571 -7.271 -4.892 1.00 75.25 88 ARG A CA 1
ATOM 688 C C . ARG A 1 88 ? -8.573 -6.974 -3.772 1.00 75.25 88 ARG A C 1
ATOM 690 O O . ARG A 1 88 ? -8.600 -5.880 -3.225 1.00 75.25 88 ARG A O 1
ATOM 697 N N . ARG A 1 89 ? -7.654 -7.902 -3.484 1.00 76.25 89 ARG A N 1
ATOM 698 C CA . ARG A 1 89 ? -6.594 -7.725 -2.470 1.00 76.25 89 ARG A CA 1
ATOM 699 C C . ARG A 1 89 ? -5.678 -6.553 -2.827 1.00 76.25 89 ARG A C 1
ATOM 701 O O . ARG A 1 89 ? -5.456 -5.660 -2.016 1.00 76.25 89 ARG A O 1
ATOM 708 N N . SER A 1 90 ? -5.234 -6.504 -4.083 1.00 76.88 90 SER A N 1
ATOM 709 C CA . SER A 1 90 ? -4.378 -5.426 -4.592 1.00 76.88 90 SER A CA 1
ATOM 710 C C . SER A 1 90 ? -5.076 -4.062 -4.659 1.00 76.88 90 SER A C 1
ATOM 712 O O . SER A 1 90 ? -4.414 -3.028 -4.615 1.00 76.88 90 SER A O 1
ATOM 714 N N . SER A 1 91 ? -6.412 -4.038 -4.717 1.00 79.62 91 SER A N 1
ATOM 715 C CA . SER A 1 91 ? -7.188 -2.795 -4.796 1.00 79.62 91 SER A CA 1
ATOM 716 C C . SER A 1 91 ? -7.105 -1.961 -3.521 1.00 79.62 91 SER A C 1
ATOM 718 O O . SER A 1 91 ? -7.331 -0.761 -3.588 1.00 79.62 91 SER A O 1
ATOM 720 N N . TYR A 1 92 ? -6.759 -2.559 -2.378 1.00 76.00 92 TYR A N 1
ATOM 721 C CA . TYR A 1 92 ? -6.614 -1.829 -1.117 1.00 76.00 92 TYR A CA 1
ATOM 722 C C . TYR A 1 92 ? -5.173 -1.395 -0.824 1.00 76.00 92 TYR A C 1
ATOM 724 O O . TYR A 1 92 ? -4.966 -0.396 -0.140 1.00 76.00 92 TYR A O 1
ATOM 732 N N . THR A 1 93 ? -4.173 -2.076 -1.391 1.00 75.81 93 THR A N 1
ATOM 733 C CA . THR A 1 93 ? -2.758 -1.688 -1.263 1.00 75.81 93 THR A CA 1
ATOM 734 C C . THR A 1 93 ? -2.325 -0.698 -2.339 1.00 75.81 93 THR A C 1
ATOM 736 O O . THR A 1 93 ? -1.590 0.243 -2.049 1.00 75.81 93 THR A O 1
ATOM 739 N N . SER A 1 94 ? -2.831 -0.839 -3.570 1.00 80.25 94 SER A N 1
ATOM 740 C CA . SER A 1 94 ? -2.547 0.076 -4.686 1.00 80.25 94 SER A CA 1
ATOM 741 C C . SER A 1 94 ? -2.816 1.561 -4.377 1.00 80.25 94 SER A C 1
ATOM 743 O O . SER A 1 94 ? -2.014 2.392 -4.807 1.00 80.25 94 SER A O 1
ATOM 745 N N . PRO A 1 95 ? -3.887 1.938 -3.652 1.00 85.25 95 PRO A N 1
ATOM 746 C CA . PRO A 1 95 ? -4.129 3.314 -3.233 1.00 85.25 95 PRO A CA 1
ATOM 747 C C . PRO A 1 95 ? -3.014 3.899 -2.372 1.00 85.25 95 PRO A C 1
ATOM 749 O O . PRO A 1 95 ? -2.656 5.056 -2.568 1.00 85.25 95 PRO A O 1
ATOM 752 N N . VAL A 1 96 ? -2.420 3.111 -1.470 1.00 83.69 96 VAL A N 1
ATOM 753 C CA . VAL A 1 96 ? -1.313 3.578 -0.621 1.00 83.69 96 VAL A CA 1
ATOM 754 C C . VAL A 1 96 ? -0.132 4.000 -1.493 1.00 83.69 96 VAL A C 1
ATOM 756 O O . VAL A 1 96 ? 0.404 5.090 -1.324 1.00 83.69 96 VAL A O 1
ATOM 759 N N . PHE A 1 97 ? 0.207 3.206 -2.512 1.00 79.25 97 PHE A N 1
ATOM 760 C CA . PHE A 1 97 ? 1.233 3.579 -3.494 1.00 79.25 97 PHE A CA 1
ATOM 761 C C . PHE A 1 97 ? 0.845 4.815 -4.315 1.00 79.25 97 PHE A C 1
ATOM 763 O O . PHE A 1 97 ? 1.683 5.677 -4.597 1.00 79.25 97 PHE A O 1
ATOM 770 N N . GLY A 1 98 ? -0.438 4.930 -4.667 1.00 81.12 98 GLY A N 1
ATOM 771 C CA . GLY A 1 98 ? -0.992 6.133 -5.280 1.00 81.12 98 GLY A CA 1
ATOM 772 C C . GLY A 1 98 ? -0.749 7.384 -4.432 1.00 81.12 98 GLY A C 1
ATOM 773 O O . GLY A 1 98 ? -0.342 8.398 -4.982 1.00 81.12 98 GLY A O 1
ATOM 774 N N . LEU A 1 99 ? -0.915 7.300 -3.110 1.00 84.38 99 LEU A N 1
ATOM 775 C CA . LEU A 1 99 ? -0.720 8.427 -2.189 1.00 84.38 99 LEU A CA 1
ATOM 776 C C . LEU A 1 99 ? 0.742 8.722 -1.863 1.00 84.38 99 LEU A C 1
ATOM 778 O O . LEU A 1 99 ? 1.104 9.871 -1.635 1.00 84.38 99 LEU A O 1
ATOM 782 N N . ILE A 1 100 ? 1.601 7.706 -1.875 1.00 83.50 100 ILE A N 1
ATOM 783 C CA . ILE A 1 100 ? 3.052 7.895 -1.767 1.00 83.50 100 ILE A CA 1
ATOM 784 C C . ILE A 1 100 ? 3.578 8.729 -2.945 1.00 83.50 100 ILE A C 1
ATOM 786 O O . ILE A 1 100 ? 4.473 9.554 -2.775 1.00 83.50 100 ILE A O 1
ATOM 790 N N . THR A 1 101 ? 3.032 8.505 -4.143 1.00 81.12 101 THR A N 1
ATOM 791 C CA . THR A 1 101 ? 3.443 9.219 -5.363 1.00 81.12 101 THR A CA 1
ATOM 792 C C . THR A 1 101 ? 2.713 10.547 -5.560 1.00 81.12 101 THR A C 1
ATOM 794 O O . THR A 1 101 ? 3.321 11.501 -6.041 1.00 81.12 101 THR A O 1
ATOM 797 N N . ASP A 1 102 ? 1.441 10.619 -5.175 1.00 82.25 102 ASP A N 1
ATOM 798 C CA . ASP A 1 102 ? 0.608 11.821 -5.184 1.00 82.25 102 ASP A CA 1
ATOM 799 C C . ASP A 1 102 ? -0.304 11.833 -3.939 1.00 82.25 102 ASP A C 1
ATOM 801 O O . ASP A 1 102 ? -1.396 11.252 -3.965 1.00 82.25 102 ASP A O 1
ATOM 805 N N . PRO A 1 103 ? 0.096 12.526 -2.855 1.00 83.06 103 PRO A N 1
ATOM 806 C CA . PRO A 1 103 ? -0.683 12.598 -1.617 1.00 83.06 103 PRO A CA 1
ATOM 807 C C . PRO A 1 103 ? -2.080 13.209 -1.784 1.00 83.06 103 PRO A C 1
ATOM 809 O O . PRO A 1 103 ? -2.933 13.039 -0.916 1.00 83.06 103 PRO A O 1
ATOM 812 N N . THR A 1 104 ? -2.334 13.920 -2.889 1.00 83.88 104 THR A N 1
ATOM 813 C CA . THR A 1 104 ? -3.620 14.577 -3.171 1.00 83.88 104 THR A CA 1
ATOM 814 C C . THR A 1 104 ? -4.571 13.714 -4.000 1.00 83.88 104 THR A C 1
ATOM 816 O O . THR A 1 104 ? -5.674 14.150 -4.348 1.00 83.88 104 THR A O 1
ATOM 819 N N . ASN A 1 1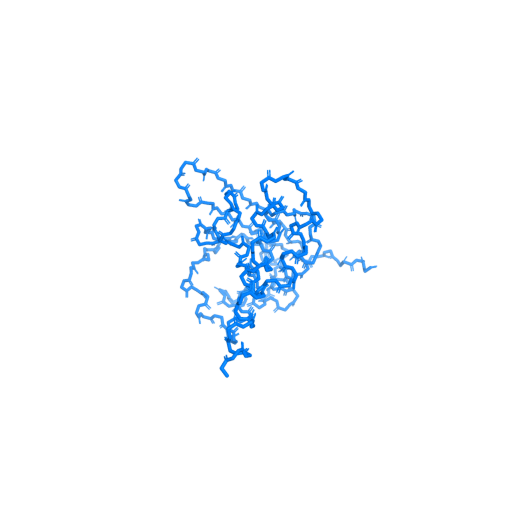05 ? -4.182 12.472 -4.303 1.00 86.06 105 ASN A N 1
ATOM 820 C CA . ASN A 1 105 ? -4.958 11.558 -5.127 1.00 86.06 105 ASN A CA 1
ATOM 821 C C . ASN A 1 105 ? -6.285 11.161 -4.454 1.00 86.06 105 ASN A C 1
ATOM 823 O O . ASN A 1 105 ? -6.387 10.172 -3.722 1.00 86.06 105 ASN A O 1
ATOM 827 N N . LYS A 1 106 ? -7.345 11.910 -4.777 1.00 87.56 106 LYS A N 1
ATOM 828 C CA . LYS A 1 106 ? -8.703 11.696 -4.251 1.00 87.56 106 LYS A CA 1
ATOM 829 C C . LYS A 1 106 ? -9.229 10.284 -4.501 1.00 87.56 106 LYS A C 1
ATOM 831 O O . LYS A 1 106 ? -9.931 9.738 -3.659 1.00 87.56 106 LYS A O 1
ATOM 836 N N . ARG A 1 107 ? -8.889 9.661 -5.636 1.00 87.19 107 ARG A N 1
ATOM 837 C CA . ARG A 1 107 ? -9.342 8.291 -5.935 1.00 87.19 107 ARG A CA 1
ATOM 838 C C . ARG A 1 107 ? -8.740 7.299 -4.950 1.00 87.19 107 ARG A C 1
ATOM 840 O O . ARG A 1 107 ? -9.452 6.431 -4.460 1.00 87.19 107 ARG A O 1
ATOM 847 N N . ALA A 1 108 ? -7.454 7.452 -4.646 1.00 87.00 108 ALA A N 1
ATOM 848 C CA . ALA A 1 108 ? -6.786 6.609 -3.671 1.00 87.00 108 ALA A CA 1
ATOM 849 C C . ALA A 1 108 ? -7.372 6.800 -2.260 1.00 87.00 108 ALA A C 1
ATOM 851 O O . ALA A 1 108 ? -7.704 5.812 -1.607 1.00 87.00 108 ALA A O 1
ATOM 852 N N . LEU A 1 109 ? -7.602 8.049 -1.835 1.00 87.81 109 LEU A N 1
ATOM 853 C CA . LEU A 1 109 ? -8.270 8.339 -0.558 1.00 87.81 109 LEU A CA 1
ATOM 854 C C . LEU A 1 109 ? -9.668 7.710 -0.479 1.00 87.81 109 LEU A C 1
ATOM 856 O O . LEU A 1 109 ? -9.998 7.092 0.529 1.00 87.81 109 LEU A O 1
ATOM 860 N N . ASN A 1 110 ? -10.465 7.795 -1.546 1.00 88.69 110 ASN A N 1
ATOM 861 C CA . ASN A 1 110 ? -11.818 7.234 -1.569 1.00 88.69 110 ASN A CA 1
ATOM 862 C C . ASN A 1 110 ? -11.819 5.707 -1.450 1.00 88.69 110 ASN A C 1
ATOM 864 O O . ASN A 1 110 ? -12.661 5.153 -0.751 1.00 88.69 110 ASN A O 1
ATOM 868 N N . VAL A 1 111 ? -10.874 5.017 -2.096 1.00 88.62 111 VAL A N 1
ATOM 869 C CA . VAL A 1 111 ? -10.767 3.554 -1.977 1.00 88.62 111 VAL A CA 1
ATOM 870 C C . VAL A 1 111 ? -10.366 3.145 -0.559 1.00 88.62 111 VAL A C 1
ATOM 872 O O . VAL A 1 111 ? -10.932 2.196 -0.015 1.00 88.62 111 VAL A O 1
ATOM 875 N N . LEU A 1 112 ? -9.430 3.869 0.064 1.00 88.12 112 LEU A N 1
ATOM 876 C CA . LEU A 1 112 ? -9.045 3.614 1.455 1.00 88.12 112 LEU A CA 1
ATOM 877 C C . LEU A 1 112 ? -10.201 3.895 2.415 1.00 88.12 112 LEU A C 1
ATOM 879 O O . LEU A 1 112 ? -10.472 3.079 3.291 1.00 88.12 112 LEU A O 1
ATOM 883 N N . ARG A 1 113 ? -10.933 4.992 2.209 1.00 88.31 113 ARG A N 1
ATOM 884 C CA . ARG A 1 113 ? -12.136 5.320 2.978 1.00 88.31 113 ARG A CA 1
ATOM 885 C C . ARG A 1 113 ? -13.207 4.245 2.846 1.00 88.31 113 ARG A C 1
ATOM 887 O O . ARG A 1 113 ? -13.717 3.781 3.856 1.00 88.31 113 ARG A O 1
ATOM 894 N N . PHE A 1 114 ? -13.484 3.772 1.639 1.00 87.31 114 PHE A N 1
ATOM 895 C CA . PHE A 1 114 ? -14.440 2.690 1.434 1.00 87.31 114 PHE A CA 1
ATOM 896 C C . PHE A 1 114 ? -14.014 1.398 2.153 1.00 87.31 114 PHE A C 1
ATOM 898 O O . PHE A 1 114 ? -14.824 0.722 2.789 1.00 87.31 114 PHE A O 1
ATOM 905 N N . GLY A 1 115 ? -12.721 1.063 2.077 1.00 85.62 115 GLY A N 1
ATOM 906 C CA . GLY A 1 115 ? -12.158 -0.122 2.720 1.00 85.62 115 GLY A CA 1
ATOM 907 C C . GLY A 1 115 ? -12.115 -0.045 4.247 1.00 85.62 115 GLY A C 1
ATOM 908 O O . GLY A 1 115 ? -12.289 -1.075 4.892 1.00 85.62 115 GLY A O 1
ATOM 909 N N . LEU A 1 116 ? -11.889 1.134 4.829 1.00 86.38 116 LEU A N 1
ATOM 910 C CA . LEU A 1 116 ? -11.724 1.321 6.276 1.00 86.38 116 LEU A CA 1
ATOM 911 C C . LEU A 1 116 ? -13.011 1.760 6.984 1.00 86.38 116 LEU A C 1
ATOM 913 O O . LEU A 1 116 ? -13.277 1.304 8.089 1.00 86.38 116 LEU A O 1
ATOM 917 N N . CYS A 1 117 ? -13.796 2.628 6.352 1.00 85.38 117 CYS A N 1
ATOM 918 C CA . CYS A 1 117 ? -14.943 3.301 6.954 1.00 85.38 117 CYS A CA 1
ATOM 919 C C . CYS A 1 117 ? -16.273 2.721 6.467 1.00 85.38 117 CYS A C 1
ATOM 921 O O . CYS A 1 117 ? -17.012 2.163 7.268 1.00 85.38 117 CYS A O 1
ATOM 923 N N . ASP A 1 118 ? -16.573 2.849 5.168 1.00 81.19 118 ASP A N 1
ATOM 924 C CA . ASP A 1 118 ? -17.946 2.683 4.665 1.00 81.19 118 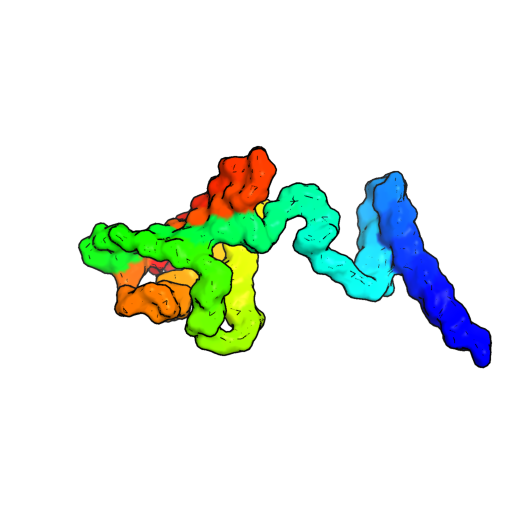ASP A CA 1
ATOM 925 C C . ASP A 1 118 ? -18.400 1.214 4.741 1.00 81.19 118 ASP A C 1
ATOM 927 O O . ASP A 1 118 ? -19.272 0.850 5.527 1.00 81.19 118 ASP A O 1
ATOM 931 N N . GLU A 1 119 ? -17.758 0.338 3.965 1.00 77.94 119 GLU A N 1
ATOM 932 C CA . GLU A 1 119 ? -17.979 -1.109 4.069 1.00 77.94 119 GLU A CA 1
ATOM 933 C C . GLU A 1 119 ? -17.069 -1.741 5.125 1.00 77.94 119 GLU A C 1
ATOM 935 O O . GLU A 1 119 ? -17.343 -2.840 5.621 1.00 77.94 119 GLU A O 1
ATOM 940 N N . GLY A 1 120 ? -15.963 -1.069 5.463 1.00 78.25 120 GLY A N 1
ATOM 941 C CA . GLY A 1 120 ? -15.012 -1.522 6.475 1.00 78.25 120 GLY A CA 1
ATOM 942 C C . GLY A 1 120 ? -14.369 -2.871 6.143 1.00 78.25 120 GLY A C 1
ATOM 943 O O . GLY A 1 120 ? -13.960 -3.584 7.052 1.00 78.25 120 GLY A O 1
ATOM 944 N N . VAL A 1 121 ? -14.312 -3.269 4.864 1.00 81.94 121 VAL A N 1
ATOM 945 C CA . VAL A 1 121 ? -13.799 -4.584 4.429 1.00 81.94 121 VAL A CA 1
ATOM 946 C C . VAL A 1 121 ? -12.384 -4.837 4.944 1.00 81.94 121 VAL A C 1
ATOM 948 O O . VAL A 1 121 ? -12.081 -5.952 5.361 1.00 81.94 121 VAL A O 1
ATOM 951 N N . LEU A 1 122 ? -11.524 -3.814 4.933 1.00 79.81 122 LEU A N 1
ATOM 952 C CA . LEU A 1 122 ? -10.164 -3.921 5.452 1.00 79.81 122 LEU A CA 1
ATOM 953 C C . LEU A 1 122 ? -10.200 -4.218 6.948 1.00 79.81 122 LEU A C 1
ATOM 955 O O . LEU A 1 122 ? -9.714 -5.252 7.384 1.00 79.81 122 LEU A O 1
ATOM 959 N N . ILE A 1 123 ? -10.855 -3.351 7.711 1.00 81.06 123 ILE A N 1
ATOM 960 C CA . ILE A 1 123 ? -10.953 -3.439 9.170 1.00 81.06 123 ILE A CA 1
ATOM 961 C C . ILE A 1 123 ? -11.565 -4.773 9.600 1.00 81.06 123 ILE A C 1
ATOM 963 O O . ILE A 1 123 ? -10.960 -5.485 10.390 1.00 81.06 123 ILE A O 1
ATOM 967 N N . LYS A 1 124 ? -12.707 -5.159 9.023 1.00 83.75 124 LYS A N 1
ATOM 968 C CA . LYS A 1 124 ? -13.422 -6.407 9.340 1.00 83.75 124 LYS A CA 1
ATOM 969 C C . LYS A 1 124 ? -12.599 -7.667 9.060 1.00 83.75 124 LYS A C 1
ATOM 971 O O . LYS A 1 124 ? -12.915 -8.725 9.592 1.00 83.75 124 LYS A O 1
ATOM 976 N N . THR A 1 125 ? -11.581 -7.574 8.201 1.00 80.50 125 THR A N 1
ATOM 977 C CA . THR A 1 125 ? -10.676 -8.699 7.919 1.00 80.50 125 THR A CA 1
ATOM 978 C C . THR A 1 125 ? -9.638 -8.875 9.031 1.00 80.50 125 THR A C 1
ATOM 980 O O . THR A 1 125 ? -9.238 -10.000 9.313 1.00 80.50 125 THR A O 1
ATOM 983 N N . PHE A 1 126 ? -9.231 -7.789 9.692 1.00 79.19 126 PHE A N 1
ATOM 984 C CA . PHE A 1 126 ? -8.188 -7.803 10.724 1.00 79.19 126 PHE A CA 1
ATOM 985 C C . PHE A 1 126 ? -8.718 -7.699 12.161 1.00 79.19 126 PHE A C 1
ATOM 987 O O . PHE A 1 126 ? -8.016 -8.052 13.105 1.00 79.19 126 PHE A O 1
ATOM 994 N N . THR A 1 127 ? -9.934 -7.190 12.350 1.00 78.00 127 THR A N 1
ATOM 995 C CA . THR A 1 127 ? -10.561 -6.996 13.660 1.00 78.00 127 THR A CA 1
ATOM 996 C C . THR A 1 127 ? -12.066 -7.259 13.601 1.00 78.00 127 THR A C 1
ATOM 998 O O . THR A 1 127 ? -12.687 -7.255 12.540 1.00 78.00 127 THR A O 1
ATOM 1001 N N . THR A 1 128 ? -12.669 -7.470 14.769 1.00 76.81 128 THR A N 1
ATOM 1002 C CA . THR A 1 128 ? -14.122 -7.557 14.964 1.00 76.81 128 THR A CA 1
ATOM 1003 C C . THR A 1 128 ? -14.777 -6.192 15.194 1.00 76.81 128 THR A C 1
ATOM 1005 O O . THR A 1 128 ? -15.997 -6.118 15.341 1.00 76.81 128 THR A O 1
ATOM 1008 N N . ASP A 1 129 ? -14.000 -5.107 15.221 1.00 78.88 129 ASP A N 1
ATOM 1009 C CA . ASP A 1 129 ? -14.531 -3.755 15.384 1.00 78.88 129 ASP A CA 1
ATOM 1010 C C . ASP A 1 129 ? -15.269 -3.302 14.117 1.00 78.88 129 ASP A C 1
ATOM 1012 O O . ASP A 1 129 ? -14.716 -3.299 13.019 1.00 78.88 129 ASP A O 1
ATOM 1016 N N . THR A 1 130 ? -16.525 -2.881 14.262 1.00 70.88 130 THR A N 1
ATOM 1017 C CA . THR A 1 130 ? -17.369 -2.479 13.125 1.00 70.88 130 THR A CA 1
ATOM 1018 C C . THR A 1 130 ? -17.596 -0.975 13.023 1.00 70.88 130 THR A C 1
ATOM 1020 O O . THR A 1 130 ? -18.261 -0.542 12.090 1.00 70.88 130 THR A O 1
ATOM 1023 N N . ASN A 1 131 ? -17.092 -0.179 13.973 1.00 78.88 131 ASN A N 1
ATOM 1024 C CA . ASN A 1 131 ? -17.420 1.243 14.078 1.00 78.88 131 ASN A CA 1
ATOM 1025 C C . ASN A 1 131 ? -16.169 2.085 14.366 1.00 78.88 131 ASN A C 1
ATOM 1027 O O . ASN A 1 131 ? -15.668 2.120 15.495 1.00 78.88 131 ASN A O 1
ATOM 1031 N N . ILE A 1 132 ? -15.658 2.746 13.327 1.00 86.00 132 ILE A N 1
ATOM 1032 C CA . ILE A 1 132 ? -14.404 3.508 13.348 1.00 86.00 132 ILE A CA 1
ATOM 1033 C C . ILE A 1 132 ? -14.684 4.968 13.025 1.00 86.00 132 ILE A C 1
ATOM 1035 O O . ILE A 1 132 ? -15.435 5.281 12.106 1.00 86.00 132 ILE A O 1
ATOM 1039 N N . GLN A 1 133 ? -14.071 5.862 13.796 1.00 87.88 133 GLN A N 1
ATOM 1040 C CA . GLN A 1 133 ? -14.171 7.307 13.601 1.00 87.88 133 GLN A CA 1
ATOM 1041 C C . GLN A 1 133 ? -13.107 7.815 12.626 1.00 87.88 133 GLN A C 1
ATOM 1043 O O . GLN A 1 133 ? -13.400 8.610 11.733 1.00 87.88 133 GLN A O 1
ATOM 1048 N N . SER A 1 134 ? -11.875 7.339 12.779 1.00 89.94 134 SER A N 1
ATOM 1049 C CA . SER A 1 134 ? -10.757 7.691 11.910 1.00 89.94 134 SER A CA 1
ATOM 1050 C C . SER A 1 134 ? -9.715 6.581 11.880 1.00 89.94 134 SER A C 1
ATOM 1052 O O . SER A 1 134 ? -9.627 5.755 12.795 1.00 89.94 134 SER A O 1
ATOM 1054 N N . ALA A 1 135 ? -8.923 6.573 10.814 1.00 90.56 135 ALA A N 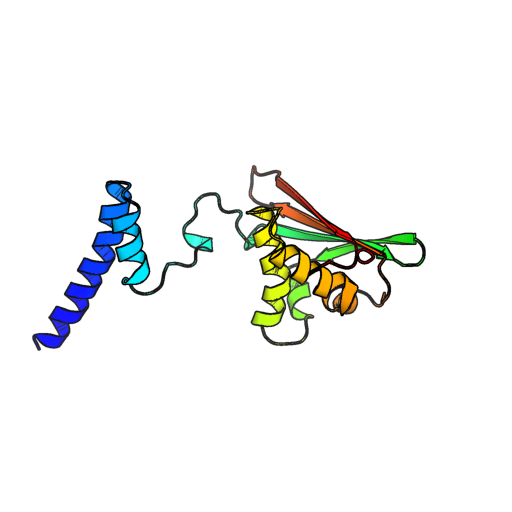1
ATOM 1055 C CA . ALA A 1 135 ? -7.798 5.674 10.648 1.00 90.56 135 ALA A CA 1
ATOM 1056 C C . ALA A 1 135 ? -6.600 6.413 10.037 1.00 90.56 135 ALA A C 1
ATOM 1058 O O . ALA A 1 135 ? -6.755 7.244 9.150 1.00 90.56 135 ALA A O 1
ATOM 1059 N N . GLU A 1 136 ? -5.399 6.090 10.495 1.00 91.81 136 GLU A N 1
ATOM 1060 C CA . GLU A 1 136 ? -4.121 6.526 9.942 1.00 91.81 136 GLU A CA 1
ATOM 1061 C C . GLU A 1 136 ? -3.414 5.291 9.382 1.00 91.81 136 GLU A C 1
ATOM 1063 O O . GLU A 1 136 ? -3.047 4.387 10.134 1.00 91.81 136 GLU A O 1
ATOM 1068 N N . ILE A 1 137 ? -3.207 5.249 8.067 1.00 90.06 137 ILE A N 1
ATOM 1069 C CA . ILE A 1 137 ? -2.353 4.244 7.433 1.00 90.06 137 ILE A CA 1
ATOM 1070 C C . ILE A 1 137 ? -0.919 4.755 7.449 1.00 90.06 137 ILE A C 1
ATOM 1072 O O . ILE A 1 137 ? -0.634 5.861 6.989 1.00 90.06 137 ILE A O 1
ATOM 1076 N N . ILE A 1 138 ? -0.012 3.918 7.931 1.00 91.00 138 ILE A N 1
ATOM 1077 C CA . ILE A 1 138 ? 1.418 4.171 7.993 1.00 91.00 138 ILE A CA 1
ATOM 1078 C C . ILE A 1 138 ? 2.104 3.227 7.011 1.00 91.00 138 ILE A C 1
ATOM 1080 O O . ILE A 1 138 ? 1.987 2.010 7.116 1.00 91.00 138 ILE A O 1
ATOM 1084 N N . ALA A 1 139 ? 2.849 3.792 6.069 1.00 88.50 139 ALA A N 1
ATOM 1085 C CA . ALA A 1 139 ? 3.722 3.052 5.172 1.00 88.50 139 ALA A CA 1
ATOM 1086 C C . ALA A 1 139 ? 5.177 3.350 5.535 1.00 88.50 139 ALA A C 1
ATOM 1088 O O . ALA A 1 139 ? 5.579 4.513 5.581 1.00 88.50 139 ALA A O 1
ATOM 1089 N N . ARG A 1 140 ? 5.977 2.313 5.788 1.00 88.12 140 ARG A N 1
ATOM 1090 C CA . ARG A 1 140 ? 7.404 2.436 6.112 1.00 88.12 140 ARG A CA 1
ATOM 1091 C C . ARG A 1 140 ? 8.240 1.674 5.095 1.00 88.12 140 ARG A C 1
ATOM 1093 O O . ARG A 1 140 ? 7.979 0.504 4.842 1.00 88.12 140 ARG A O 1
ATOM 1100 N N . SER A 1 141 ? 9.270 2.325 4.567 1.00 86.25 141 SER A N 1
ATOM 1101 C CA . SER A 1 141 ? 10.287 1.675 3.737 1.00 86.25 141 SER A CA 1
ATOM 1102 C C . SER A 1 141 ? 11.226 0.808 4.585 1.00 86.25 141 SER A C 1
ATOM 1104 O O . SER A 1 141 ? 11.725 1.254 5.616 1.00 86.25 141 SER A O 1
ATOM 1106 N N . LEU A 1 142 ? 11.497 -0.412 4.120 1.00 84.38 142 LEU A N 1
ATOM 1107 C CA . LEU A 1 142 ? 12.551 -1.308 4.609 1.00 84.38 142 LEU A CA 1
ATOM 1108 C C . LEU A 1 142 ? 13.810 -1.273 3.734 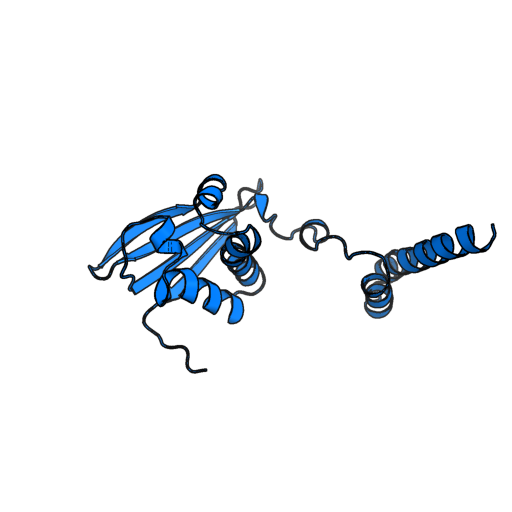1.00 84.38 142 LEU A C 1
ATOM 1110 O O . LEU A 1 142 ? 14.770 -1.995 4.006 1.00 84.38 142 LEU A O 1
ATOM 1114 N N . THR A 1 143 ? 13.818 -0.477 2.661 1.00 82.69 143 THR A N 1
ATOM 1115 C CA . THR A 1 143 ? 14.996 -0.334 1.805 1.00 82.69 143 THR A CA 1
ATOM 1116 C C . THR A 1 143 ? 16.164 0.199 2.637 1.00 82.69 143 THR A C 1
ATOM 1118 O O . THR A 1 143 ? 16.028 1.190 3.358 1.00 82.69 143 THR A O 1
ATOM 1121 N N . ARG A 1 144 ? 17.318 -0.478 2.549 1.00 79.62 144 ARG A N 1
ATOM 1122 C CA . ARG A 1 144 ? 18.538 -0.091 3.269 1.00 79.62 144 ARG A CA 1
ATOM 1123 C C . ARG A 1 144 ? 18.864 1.375 2.965 1.00 79.62 144 ARG A C 1
ATOM 1125 O O . ARG A 1 144 ? 18.790 1.793 1.815 1.00 79.62 144 ARG A O 1
ATOM 1132 N N . ASP A 1 145 ? 19.190 2.132 4.009 1.00 78.44 145 ASP A N 1
ATOM 1133 C CA . ASP A 1 145 ? 19.530 3.562 3.954 1.00 78.44 145 ASP A CA 1
ATOM 1134 C C . ASP A 1 145 ? 18.375 4.506 3.545 1.00 78.44 145 ASP A C 1
ATOM 1136 O O . ASP A 1 145 ? 18.589 5.703 3.356 1.00 78.44 145 ASP A O 1
ATOM 1140 N N . VAL A 1 146 ? 17.128 4.010 3.487 1.00 77.38 146 VAL A N 1
ATOM 1141 C CA . VAL A 1 146 ? 15.921 4.812 3.219 1.00 77.38 146 VAL A CA 1
ATOM 1142 C C . VAL A 1 146 ? 14.966 4.766 4.417 1.00 77.38 146 VAL A C 1
ATOM 1144 O O . VAL A 1 146 ? 14.105 3.893 4.517 1.00 77.38 146 VAL A O 1
ATOM 1147 N N . ASN A 1 147 ? 15.061 5.766 5.300 1.00 79.50 147 ASN A N 1
ATOM 1148 C CA . ASN A 1 147 ? 14.172 5.941 6.462 1.00 79.50 147 ASN A CA 1
ATOM 1149 C C . ASN A 1 147 ? 12.897 6.726 6.111 1.00 79.50 147 ASN A C 1
ATOM 1151 O O . ASN A 1 147 ? 12.561 7.723 6.751 1.00 79.50 147 ASN A O 1
ATOM 1155 N N . ALA A 1 148 ? 12.197 6.306 5.060 1.00 85.19 148 ALA A N 1
ATOM 1156 C CA . ALA A 1 148 ? 10.982 6.981 4.626 1.00 85.19 148 ALA A CA 1
ATOM 1157 C C . ALA A 1 148 ? 9.741 6.407 5.328 1.00 85.19 148 ALA A C 1
ATOM 1159 O O . ALA A 1 148 ? 9.536 5.190 5.370 1.00 85.19 148 ALA A O 1
ATOM 1160 N N . VAL A 1 149 ? 8.918 7.305 5.876 1.00 89.12 149 VAL A N 1
ATOM 1161 C CA . VAL A 1 149 ? 7.632 6.992 6.507 1.00 89.12 149 VAL A CA 1
ATOM 1162 C C . VAL A 1 149 ? 6.575 7.921 5.929 1.00 89.12 149 VAL A C 1
ATOM 1164 O O . VAL A 1 149 ? 6.720 9.141 5.994 1.00 89.12 149 VAL A O 1
ATOM 1167 N N . TRP A 1 150 ? 5.503 7.342 5.402 1.00 89.50 150 TRP A N 1
ATOM 1168 C CA . TRP A 1 150 ? 4.336 8.068 4.919 1.00 89.50 150 TRP A CA 1
ATOM 1169 C C . TRP A 1 150 ? 3.142 7.767 5.809 1.00 89.50 150 TRP A C 1
ATOM 1171 O O . TRP A 1 150 ? 2.953 6.631 6.240 1.00 89.50 150 TRP A O 1
ATOM 1181 N N . LYS A 1 151 ? 2.350 8.798 6.088 1.00 91.62 151 LYS A N 1
ATOM 1182 C CA . LYS A 1 151 ? 1.175 8.727 6.951 1.00 91.62 151 LYS A CA 1
ATOM 1183 C C . LYS A 1 151 ? -0.011 9.302 6.202 1.00 91.62 151 LYS A C 1
ATOM 1185 O O . LYS A 1 151 ? 0.078 10.411 5.677 1.00 91.62 151 LYS A O 1
ATOM 1190 N N . PHE A 1 152 ? -1.093 8.541 6.150 1.00 89.88 152 PHE A N 1
ATOM 1191 C CA . PHE A 1 152 ? -2.303 8.898 5.425 1.00 89.88 152 PHE A CA 1
ATOM 1192 C C . PHE A 1 152 ? -3.489 8.802 6.367 1.00 89.88 152 PHE A C 1
ATOM 1194 O O . PHE A 1 152 ? -3.846 7.712 6.810 1.00 89.88 152 PHE A O 1
ATOM 1201 N N . GLU A 1 153 ? -4.088 9.945 6.675 1.00 90.19 153 GLU A N 1
ATOM 1202 C CA . GLU A 1 153 ? -5.264 10.009 7.530 1.00 90.19 153 GLU A CA 1
ATOM 1203 C C . GLU A 1 153 ? -6.543 9.883 6.700 1.00 90.19 153 GLU A C 1
ATOM 1205 O O . GLU A 1 153 ? -6.712 10.515 5.654 1.00 90.19 153 GLU A O 1
ATOM 1210 N N . VAL A 1 154 ? -7.453 9.052 7.191 1.00 88.44 154 VAL A N 1
ATOM 1211 C CA . VAL A 1 154 ? -8.766 8.792 6.623 1.00 88.44 154 VAL A CA 1
ATOM 1212 C C . VAL A 1 154 ? -9.791 9.075 7.712 1.00 88.44 154 VAL A C 1
ATOM 1214 O O . VAL A 1 154 ? -9.890 8.355 8.705 1.00 88.44 154 VAL A O 1
ATOM 1217 N N . ASN A 1 155 ? -10.556 10.145 7.522 1.00 87.81 155 ASN A N 1
ATOM 1218 C CA . ASN A 1 155 ? -11.647 10.509 8.413 1.0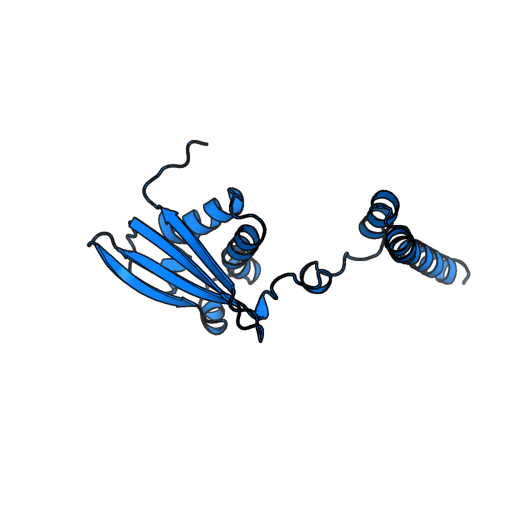0 87.81 155 ASN A CA 1
ATOM 1219 C C . ASN A 1 155 ? -12.958 9.896 7.896 1.00 87.81 155 ASN A C 1
ATOM 1221 O O . ASN A 1 155 ? -13.372 10.170 6.765 1.00 87.81 155 ASN A O 1
ATOM 1225 N N . CYS A 1 156 ? -13.607 9.079 8.727 1.00 84.00 156 CYS A N 1
ATOM 1226 C CA . CYS A 1 156 ? -14.839 8.379 8.370 1.00 84.00 156 CYS A CA 1
ATOM 1227 C C . CYS A 1 156 ? -16.096 9.258 8.496 1.00 84.00 156 CYS A C 1
ATOM 1229 O O . CYS A 1 156 ? -17.147 8.890 7.980 1.00 84.00 156 CYS A O 1
ATOM 1231 N N . GLN A 1 157 ? -16.002 10.420 9.151 1.00 73.56 157 GLN A N 1
ATOM 1232 C CA . GLN A 1 157 ? -17.145 11.279 9.485 1.00 73.56 157 GLN A CA 1
ATOM 1233 C C . GLN A 1 157 ? -17.441 12.374 8.451 1.00 73.56 157 GLN A C 1
ATOM 1235 O O . GLN A 1 157 ? -18.546 12.906 8.431 1.00 73.56 157 GLN A O 1
ATOM 1240 N N . ASN A 1 158 ? -16.496 12.719 7.573 1.00 58.28 158 ASN A N 1
ATOM 1241 C CA . ASN A 1 158 ? -16.717 13.770 6.576 1.00 58.28 158 ASN A CA 1
ATOM 1242 C C . ASN A 1 158 ? -17.302 13.181 5.300 1.00 58.28 158 ASN A C 1
ATOM 1244 O O . ASN A 1 158 ? -16.563 12.549 4.559 1.00 58.28 158 ASN A O 1
ATOM 1248 N N . GLU A 1 159 ? -18.586 13.360 5.003 1.00 51.78 159 GLU A N 1
ATOM 1249 C CA . GLU A 1 159 ? -19.131 13.040 3.675 1.00 51.78 159 GLU A CA 1
ATOM 1250 C C . GLU A 1 159 ? -18.341 13.787 2.588 1.00 51.78 159 GLU A C 1
ATOM 1252 O O . GLU A 1 159 ? -18.090 14.989 2.689 1.00 51.78 159 GLU A O 1
ATOM 1257 N N . ILE A 1 160 ? -17.895 13.068 1.555 1.00 50.94 160 ILE A N 1
ATOM 1258 C CA . ILE A 1 160 ? -17.286 13.708 0.390 1.00 50.94 160 ILE A CA 1
ATOM 1259 C C . ILE A 1 160 ? -18.435 14.348 -0.380 1.00 50.94 160 ILE A C 1
ATOM 1261 O O . ILE A 1 160 ? -19.218 13.645 -1.016 1.00 50.94 160 ILE A O 1
ATOM 1265 N N . SER A 1 161 ? -18.528 15.676 -0.325 1.00 43.97 161 SER A N 1
ATOM 1266 C CA . SER A 1 161 ? -19.247 16.433 -1.339 1.00 43.97 161 SER A CA 1
ATOM 1267 C C . SER A 1 161 ? -18.614 16.113 -2.695 1.00 43.97 161 SER A C 1
ATOM 1269 O O . SER A 1 161 ? -17.446 16.414 -2.956 1.00 43.97 161 SER A O 1
ATOM 1271 N N . SER A 1 162 ? -19.386 15.378 -3.492 1.00 38.38 162 SER A N 1
ATOM 1272 C CA . SER A 1 162 ? -19.116 14.980 -4.874 1.00 38.38 162 SER A CA 1
ATOM 1273 C C . SER A 1 162 ? -18.838 16.170 -5.780 1.00 38.38 162 SER A C 1
ATOM 1275 O O . SER A 1 162 ? -19.621 17.144 -5.677 1.00 38.38 162 SER A O 1
#

Radius of gyration: 21.19 Å; chains: 1; bounding box: 39×34×68 Å

Secondary structure (DSSP, 8-state):
-HHHHHHHHHHHHHHHHHHHHHHHT-HHHHHHHHHHSSSPPPGGGT-TTS--GGGEEEEEEEEETTS-EEEEEE-GGGGGTS-S-HHHHHHHHHHHHHHHH-TT-HHHHHHHHIIIIIS-HHHHHH-S---EEEEEEEEEE-STT---EEEEEEESSS----

Sequence (162 aa):
MIRKIIFPLILILIGLTQIFGFVIKDNTIMRFGYTYAASPLPVVFTKIGAIEPFSIVLSANYITSNGQTKHIDISPGDFDVFPGPFFRRSSYTSPVFGLITDPTNKRALNVLRFGLCDEGVLIKTFTTDTNIQSAEIIARSLTRDVNAVWKFEVNCQNEISS

Organism: NCBI:txid1974526